Protein AF-A0A0N8WAB1-F1 (afdb_monomer)

Radius of gyration: 14.01 Å; Cα contacts (8 Å, |Δi|>4): 24; chai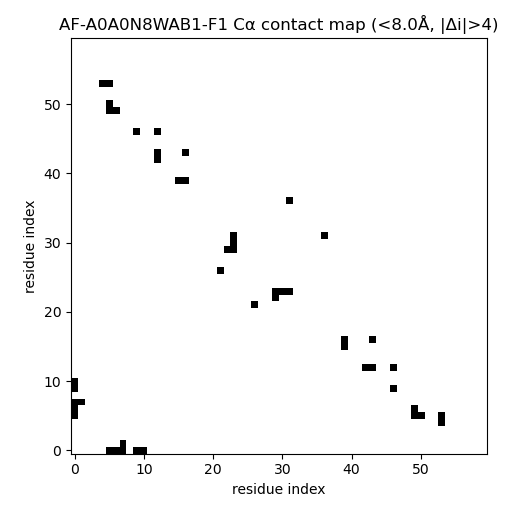ns: 1; bounding box: 31×18×41 Å

Sequence (60 aa):
MKNGLICKGASKWIERAKLYREQADYGDFYIVSRKEAEAQIKSAMQFIKEVEKAIEKINY

pLDDT: mean 87.2, std 9.27, range [53.84, 96.38]

Nearest PDB structures (foldseek):
  4v78-assembly1_AO  TM=4.813E-01  e=8.479E+00  Escherichia coli K-12

Solvent-accessible surface ar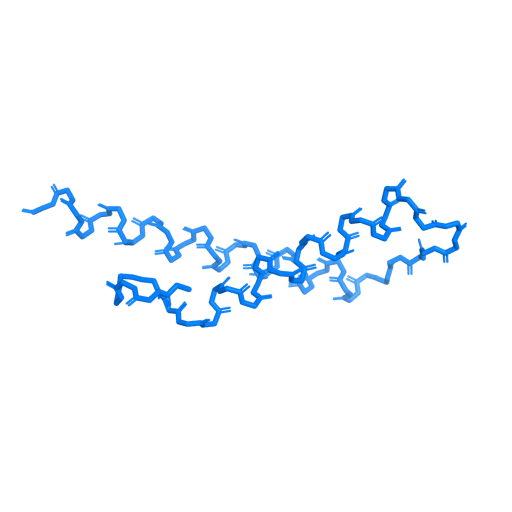ea (backbone atoms only — not comparable to full-atom values): 3544 Å² total; per-residue (Å²): 95,88,79,79,63,46,63,63,65,49,46,57,45,51,52,50,53,51,51,53,49,50,34,62,77,71,38,95,80,59,76,84,48,70,69,56,52,52,52,49,51,53,42,51,55,54,43,52,54,43,50,53,54,34,51,55,68,70,78,109

Structure (mmCIF, N/CA/C/O backbone):
data_AF-A0A0N8WAB1-F1
#
_entry.id   AF-A0A0N8WAB1-F1
#
loop_
_atom_site.group_PDB
_atom_site.id
_atom_site.type_symbol
_atom_site.label_atom_id
_atom_site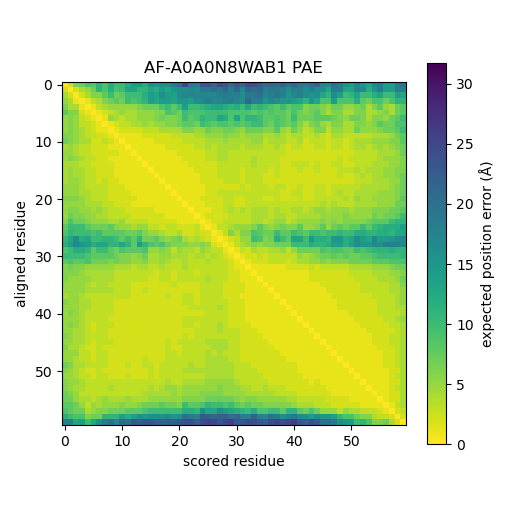.label_alt_id
_atom_site.label_comp_id
_atom_site.label_asym_id
_atom_site.label_entity_id
_atom_site.label_seq_id
_atom_site.pdbx_PDB_ins_code
_atom_site.Cartn_x
_atom_site.Cartn_y
_atom_site.Cartn_z
_atom_site.occupancy
_atom_site.B_iso_or_equiv
_atom_site.auth_seq_id
_atom_site.auth_comp_id
_atom_site.auth_asym_id
_atom_site.auth_atom_id
_atom_site.pdbx_PDB_model_num
ATOM 1 N N . MET A 1 1 ? -13.451 1.620 0.545 1.00 57.81 1 MET A N 1
ATOM 2 C CA . MET A 1 1 ? -13.829 1.649 1.973 1.00 57.81 1 MET A CA 1
ATOM 3 C C . MET A 1 1 ? -15.039 2.549 2.113 1.00 57.81 1 MET A C 1
ATOM 5 O O . MET A 1 1 ? -14.960 3.719 1.756 1.00 57.81 1 MET A O 1
ATOM 9 N N . LYS A 1 2 ? -16.184 1.976 2.497 1.00 54.56 2 LYS A N 1
ATOM 10 C CA . LYS A 1 2 ? -17.497 2.653 2.521 1.00 54.56 2 LYS A CA 1
ATOM 11 C C . LYS A 1 2 ? -18.055 2.817 3.942 1.00 54.56 2 LYS A C 1
ATOM 13 O O . LYS A 1 2 ? -19.107 3.408 4.116 1.00 54.56 2 LYS A O 1
ATOM 18 N N . ASN A 1 3 ? -17.323 2.339 4.943 1.00 66.50 3 ASN A N 1
ATOM 19 C CA . ASN A 1 3 ? -17.819 2.047 6.284 1.00 66.50 3 ASN A CA 1
ATOM 20 C C . ASN A 1 3 ? -17.600 3.217 7.267 1.00 66.50 3 ASN A C 1
ATOM 22 O O . ASN A 1 3 ? -17.834 3.057 8.455 1.00 66.50 3 ASN A O 1
ATOM 26 N N . GLY A 1 4 ? -17.062 4.359 6.813 1.00 71.56 4 GLY A N 1
ATOM 27 C CA . GLY A 1 4 ? -16.752 5.530 7.654 1.00 71.56 4 GLY A CA 1
ATOM 28 C C . GLY A 1 4 ? -15.547 5.378 8.598 1.00 71.56 4 GLY A C 1
ATOM 29 O O . GLY A 1 4 ? -14.967 6.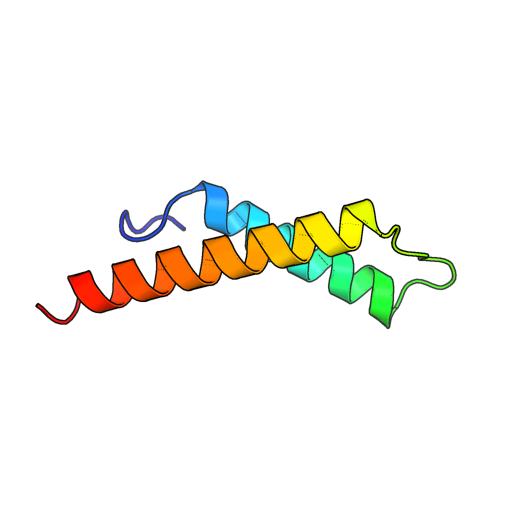380 8.996 1.00 71.56 4 GLY A O 1
ATOM 30 N N . LEU A 1 5 ? -15.131 4.146 8.897 1.00 79.06 5 LEU A N 1
ATOM 31 C CA . LEU A 1 5 ? -14.048 3.827 9.837 1.00 79.06 5 LEU A CA 1
ATOM 32 C C . LEU A 1 5 ? -12.640 4.103 9.293 1.00 79.06 5 LEU A C 1
ATOM 34 O O . LEU A 1 5 ? -11.756 4.494 10.047 1.00 79.06 5 LEU A O 1
ATOM 38 N N . ILE A 1 6 ? -12.441 3.921 7.986 1.00 81.75 6 ILE A N 1
ATOM 39 C CA . ILE A 1 6 ? -11.158 4.139 7.311 1.00 81.75 6 ILE A CA 1
ATOM 40 C C . ILE A 1 6 ? -11.367 5.115 6.151 1.00 81.75 6 ILE A C 1
ATOM 42 O O . ILE A 1 6 ? -12.375 5.040 5.435 1.00 81.75 6 ILE A O 1
ATOM 46 N N . CYS A 1 7 ? -10.420 6.038 5.959 1.00 82.50 7 CYS A N 1
ATOM 47 C CA . CYS A 1 7 ? -10.537 7.090 4.956 1.00 82.50 7 CYS A CA 1
ATOM 48 C C . CYS A 1 7 ? -10.711 6.530 3.528 1.00 82.50 7 CYS A C 1
ATOM 50 O O . CYS A 1 7 ? -10.154 5.497 3.152 1.00 82.50 7 CYS A O 1
ATOM 52 N N . LYS A 1 8 ? -11.454 7.245 2.672 1.00 79.38 8 LYS A N 1
ATOM 53 C CA . LYS A 1 8 ? -11.682 6.824 1.273 1.00 79.38 8 LYS A CA 1
ATOM 54 C C . LYS A 1 8 ? -10.378 6.703 0.466 1.00 79.38 8 LYS A C 1
ATOM 56 O O . LYS A 1 8 ? -10.313 5.906 -0.468 1.00 79.38 8 LYS A O 1
ATOM 61 N N . GLY A 1 9 ? -9.342 7.461 0.840 1.00 82.62 9 GLY A N 1
ATOM 62 C CA . GLY A 1 9 ? -8.017 7.420 0.213 1.00 82.62 9 GLY A CA 1
ATOM 63 C C . GLY A 1 9 ? -7.299 6.079 0.375 1.00 82.62 9 GLY A C 1
ATOM 64 O O . GLY A 1 9 ? -6.577 5.667 -0.528 1.00 82.62 9 GLY A O 1
ATOM 65 N N . ALA A 1 10 ? -7.584 5.339 1.446 1.00 85.75 10 ALA A N 1
ATOM 66 C CA . ALA A 1 10 ? -6.946 4.058 1.727 1.00 85.75 10 ALA A CA 1
ATOM 67 C C . ALA A 1 10 ? -7.261 2.971 0.688 1.00 85.75 10 ALA A C 1
ATOM 69 O O . ALA A 1 10 ? -6.440 2.092 0.441 1.00 85.75 10 ALA A O 1
ATOM 70 N N . SER A 1 11 ? -8.401 3.065 -0.006 1.00 87.25 11 SER A N 1
ATOM 71 C CA . SER A 1 11 ? -8.705 2.148 -1.118 1.00 87.25 11 SER A CA 1
ATOM 72 C C . SER A 1 11 ? -7.764 2.351 -2.306 1.00 87.25 11 SER A C 1
ATOM 74 O O . SER A 1 11 ? -7.328 1.372 -2.900 1.00 87.25 11 SER A O 1
ATOM 76 N N . LYS A 1 12 ? -7.377 3.602 -2.587 1.00 88.50 12 LYS A N 1
ATOM 77 C CA . LYS A 1 12 ? -6.398 3.917 -3.637 1.00 88.50 12 LYS A CA 1
ATOM 78 C C . LYS A 1 12 ? -4.992 3.445 -3.265 1.00 88.50 12 LYS A C 1
ATOM 80 O O . LYS A 1 12 ? -4.222 3.083 -4.146 1.00 88.50 12 LYS A O 1
ATOM 85 N N . TRP A 1 13 ? -4.644 3.450 -1.975 1.00 90.44 13 TRP A N 1
ATOM 86 C CA . TRP A 1 13 ? -3.358 2.921 -1.508 1.00 90.44 13 TRP A CA 1
ATOM 87 C C . TRP A 1 13 ? -3.260 1.411 -1.735 1.00 90.44 13 TRP A C 1
ATOM 89 O O . TRP A 1 13 ? -2.267 0.963 -2.302 1.00 90.44 13 TRP A O 1
ATOM 99 N N . ILE A 1 14 ? -4.303 0.646 -1.381 1.00 90.50 14 ILE A N 1
ATOM 100 C CA . ILE A 1 14 ? -4.351 -0.804 -1.643 1.00 90.50 14 ILE A CA 1
ATOM 101 C C . ILE A 1 14 ? -4.294 -1.091 -3.145 1.00 90.50 14 ILE A C 1
ATOM 103 O O . ILE A 1 14 ? -3.521 -1.939 -3.577 1.00 90.50 14 ILE A O 1
ATOM 107 N N . GLU A 1 15 ? -5.106 -0.393 -3.940 1.00 92.12 15 GLU A N 1
ATOM 108 C CA . GLU A 1 15 ? -5.159 -0.587 -5.391 1.00 92.12 15 GLU A CA 1
ATOM 109 C C . GLU A 1 15 ? -3.785 -0.371 -6.037 1.00 92.12 15 GLU A C 1
ATOM 111 O O . GLU A 1 15 ? -3.321 -1.208 -6.809 1.00 92.12 15 GLU A O 1
ATOM 116 N N . ARG A 1 16 ? -3.084 0.704 -5.652 1.00 90.88 16 ARG A N 1
ATOM 117 C CA . ARG A 1 16 ? -1.718 0.963 -6.122 1.00 90.88 16 ARG A CA 1
ATOM 118 C C . ARG A 1 16 ? -0.732 -0.097 -5.646 1.00 90.88 16 ARG A C 1
ATOM 120 O O . ARG A 1 16 ? 0.088 -0.533 -6.442 1.00 90.88 16 ARG A O 1
ATOM 127 N N . ALA A 1 17 ? -0.800 -0.515 -4.384 1.00 92.00 17 ALA A N 1
ATOM 128 C CA . ALA A 1 17 ? 0.078 -1.562 -3.863 1.00 92.00 17 ALA A CA 1
ATOM 129 C C . ALA A 1 17 ? -0.100 -2.882 -4.632 1.00 92.00 17 ALA A C 1
ATOM 131 O O . ALA A 1 17 ? 0.886 -3.525 -4.985 1.00 92.00 17 ALA A O 1
ATOM 132 N N . LYS A 1 18 ? -1.347 -3.247 -4.959 1.00 93.75 18 LYS A N 1
ATOM 133 C CA . LYS A 1 18 ? -1.652 -4.404 -5.808 1.00 93.75 18 LYS A CA 1
ATOM 134 C C . LYS A 1 18 ? -1.019 -4.256 -7.193 1.00 93.75 18 LYS A C 1
ATOM 136 O O . LYS A 1 18 ? -0.324 -5.172 -7.616 1.00 93.75 18 LYS A O 1
ATOM 141 N N . LEU A 1 19 ? -1.236 -3.120 -7.860 1.00 91.19 19 LEU A N 1
ATOM 142 C CA . LEU A 1 19 ? -0.697 -2.864 -9.197 1.00 91.19 19 LEU A CA 1
ATOM 143 C C . LEU A 1 19 ? 0.829 -3.006 -9.225 1.00 91.19 19 LEU A C 1
ATOM 145 O O . LEU A 1 19 ? 1.367 -3.684 -10.092 1.00 91.19 19 LEU A O 1
ATOM 149 N N . TYR A 1 20 ? 1.521 -2.402 -8.259 1.00 88.62 20 TYR A N 1
ATOM 150 C CA . TYR A 1 20 ? 2.978 -2.473 -8.192 1.00 88.62 20 TYR A CA 1
ATOM 151 C C . TYR A 1 20 ? 3.490 -3.885 -7.918 1.00 88.62 20 TYR A C 1
ATOM 153 O O . TYR A 1 20 ? 4.480 -4.288 -8.519 1.00 88.62 20 TYR A O 1
ATOM 161 N N . ARG A 1 21 ? 2.804 -4.649 -7.061 1.00 91.25 21 ARG A N 1
ATOM 162 C CA . ARG A 1 21 ? 3.127 -6.063 -6.845 1.00 91.25 21 ARG A CA 1
ATOM 163 C C . ARG A 1 21 ? 2.957 -6.867 -8.133 1.00 91.25 21 ARG A C 1
ATOM 165 O O . ARG A 1 21 ? 3.843 -7.620 -8.495 1.00 91.25 21 ARG A O 1
ATOM 172 N N . GLU A 1 22 ? 1.847 -6.684 -8.844 1.00 92.94 22 GLU A N 1
ATOM 173 C CA . GLU A 1 22 ? 1.598 -7.393 -10.105 1.00 92.94 22 GLU A CA 1
ATOM 174 C C . GLU A 1 22 ? 2.636 -7.044 -11.175 1.00 92.94 22 GLU A C 1
ATOM 176 O O . GLU A 1 22 ? 3.123 -7.928 -11.871 1.00 92.94 22 GLU A O 1
ATOM 181 N N . GLN A 1 23 ? 3.018 -5.771 -11.279 1.00 90.56 23 GLN A N 1
ATOM 182 C CA . GLN A 1 23 ? 4.065 -5.342 -12.203 1.00 90.56 23 GLN A CA 1
ATOM 183 C C . GLN A 1 23 ? 5.446 -5.879 -11.812 1.00 90.56 23 GLN A C 1
ATOM 185 O O . GLN A 1 23 ? 6.207 -6.249 -12.696 1.00 90.56 23 GLN A O 1
ATOM 190 N N . ALA A 1 24 ? 5.774 -5.938 -10.520 1.00 86.50 24 ALA A N 1
ATOM 191 C CA . ALA A 1 24 ? 7.048 -6.478 -10.050 1.00 86.50 24 ALA A CA 1
ATOM 192 C C . ALA A 1 24 ? 7.146 -8.002 -10.222 1.00 86.50 24 ALA A C 1
ATOM 194 O O . ALA A 1 24 ? 8.205 -8.500 -10.588 1.00 86.50 24 ALA A O 1
ATOM 195 N N . ASP A 1 25 ? 6.052 -8.725 -9.978 1.00 88.31 25 ASP A N 1
ATOM 196 C CA . ASP A 1 25 ? 6.033 -10.190 -10.014 1.00 88.31 25 ASP A CA 1
ATOM 197 C C . ASP A 1 25 ? 5.887 -10.741 -11.443 1.00 88.31 25 ASP A C 1
ATOM 199 O O . ASP A 1 25 ? 6.435 -11.797 -11.753 1.00 88.31 25 ASP A O 1
ATOM 203 N N . TYR A 1 26 ? 5.136 -10.048 -12.308 1.00 89.88 26 TYR A N 1
ATOM 204 C CA . TYR A 1 26 ? 4.744 -10.557 -13.632 1.00 89.88 26 TYR A CA 1
ATOM 205 C C . TYR A 1 26 ? 5.132 -9.642 -14.800 1.00 89.88 26 TYR A C 1
ATOM 207 O O . TYR A 1 26 ? 4.835 -9.965 -15.948 1.00 89.88 26 TYR A O 1
ATOM 215 N N . GLY A 1 27 ? 5.731 -8.477 -14.545 1.00 86.00 27 GLY A N 1
ATOM 216 C CA . GLY A 1 27 ? 6.128 -7.548 -15.598 1.00 86.00 27 GLY A CA 1
ATOM 217 C C . GLY A 1 27 ? 7.504 -7.877 -16.166 1.00 86.00 27 GLY A C 1
ATOM 218 O O . GLY A 1 27 ? 8.500 -7.776 -15.458 1.00 86.00 27 GLY A O 1
ATOM 219 N N . ASP A 1 28 ? 7.576 -8.150 -17.469 1.00 84.38 28 ASP A N 1
ATOM 220 C CA . ASP A 1 28 ? 8.829 -8.516 -18.153 1.00 84.38 28 ASP A CA 1
ATOM 221 C C . ASP A 1 28 ? 9.926 -7.433 -18.076 1.00 84.38 28 ASP A C 1
ATOM 223 O O . ASP A 1 28 ? 11.116 -7.739 -18.108 1.00 84.38 28 ASP A O 1
ATOM 227 N N . PHE A 1 29 ? 9.538 -6.154 -17.967 1.00 86.25 29 PHE A N 1
ATOM 228 C CA . PHE A 1 29 ? 10.459 -5.006 -18.001 1.00 86.25 29 PHE A CA 1
ATOM 229 C C . PHE A 1 29 ? 10.164 -3.948 -16.928 1.00 86.25 29 PHE A C 1
ATOM 231 O O . PHE A 1 29 ? 10.563 -2.788 -17.069 1.00 86.25 29 PHE A O 1
ATOM 238 N N . TYR A 1 30 ? 9.432 -4.298 -15.867 1.00 83.81 30 TYR A N 1
ATOM 239 C CA . TYR A 1 30 ? 9.094 -3.319 -14.839 1.00 83.81 30 TYR A CA 1
ATOM 240 C C . TYR A 1 30 ? 10.277 -3.074 -13.895 1.00 83.81 30 TYR A C 1
ATOM 242 O O . TYR A 1 30 ? 10.619 -3.907 -13.060 1.00 83.81 30 TYR A O 1
ATOM 250 N N . ILE A 1 31 ? 10.890 -1.894 -14.008 1.00 86.06 31 ILE A N 1
ATOM 251 C CA . ILE A 1 31 ? 11.933 -1.429 -13.091 1.00 86.06 31 ILE A CA 1
ATOM 252 C C . ILE A 1 31 ? 11.342 -0.325 -12.224 1.00 86.06 31 ILE A C 1
ATOM 254 O O . ILE A 1 31 ? 11.096 0.788 -12.689 1.00 86.06 31 ILE A O 1
ATOM 258 N N . VAL A 1 32 ? 11.132 -0.632 -10.946 1.00 88.44 32 VAL A N 1
ATOM 259 C CA . VAL A 1 32 ? 10.644 0.345 -9.971 1.00 88.44 32 VAL A CA 1
ATOM 260 C C . VAL A 1 32 ? 11.732 1.373 -9.652 1.00 88.44 32 VAL A C 1
ATOM 262 O O . VAL A 1 32 ? 12.866 1.027 -9.312 1.00 88.44 32 VAL A O 1
ATOM 265 N N . SER A 1 33 ? 11.402 2.662 -9.729 1.00 93.06 33 SER A N 1
ATOM 266 C CA . SER A 1 33 ? 12.318 3.712 -9.278 1.00 93.06 33 SER A CA 1
ATOM 267 C C . SER A 1 33 ? 12.344 3.810 -7.748 1.00 93.06 33 SER A C 1
ATOM 269 O O . SER A 1 33 ? 11.361 3.513 -7.066 1.00 93.06 33 SER A O 1
ATOM 271 N N . ARG A 1 34 ? 13.443 4.330 -7.181 1.00 94.69 34 ARG A N 1
ATOM 272 C CA . ARG A 1 34 ? 13.534 4.605 -5.732 1.00 94.69 34 ARG A CA 1
ATOM 273 C C . ARG A 1 34 ? 12.349 5.439 -5.233 1.00 94.69 34 ARG A C 1
ATOM 275 O O . ARG A 1 34 ? 11.761 5.116 -4.209 1.00 94.69 34 ARG A O 1
ATOM 282 N N . LYS A 1 35 ? 11.973 6.480 -5.979 1.00 94.75 35 LYS A N 1
ATOM 283 C CA . LYS A 1 35 ? 10.862 7.373 -5.625 1.00 94.75 35 LYS A CA 1
ATOM 284 C C . LYS A 1 35 ? 9.524 6.633 -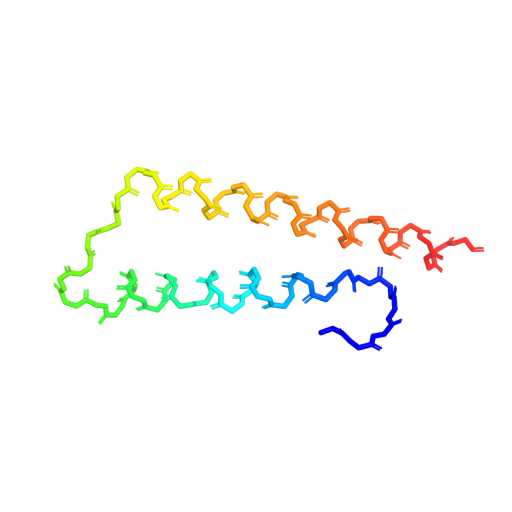5.575 1.00 94.75 35 LYS A C 1
ATOM 286 O O . LYS A 1 35 ? 8.702 6.912 -4.705 1.00 94.75 35 LYS A O 1
ATOM 291 N N . GLU A 1 36 ? 9.288 5.705 -6.500 1.00 91.19 36 GLU A N 1
ATOM 292 C CA . GLU A 1 36 ? 8.080 4.875 -6.487 1.00 91.19 36 GLU A CA 1
ATOM 293 C C . GLU A 1 36 ? 8.076 3.913 -5.302 1.00 91.19 36 GLU A C 1
ATOM 295 O O . GLU A 1 36 ? 7.056 3.811 -4.620 1.00 91.19 36 GLU A O 1
ATOM 300 N N . ALA A 1 37 ? 9.213 3.280 -5.006 1.00 92.62 37 ALA A N 1
ATOM 301 C CA . ALA A 1 37 ? 9.356 2.407 -3.845 1.00 92.62 37 ALA A CA 1
ATOM 302 C C . ALA A 1 37 ? 9.116 3.166 -2.525 1.00 92.62 37 ALA A C 1
ATOM 304 O O . ALA A 1 37 ? 8.325 2.734 -1.687 1.00 92.62 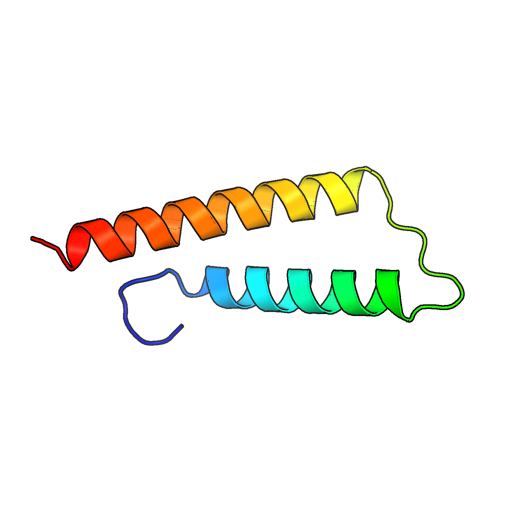37 ALA A O 1
ATOM 305 N N . GLU A 1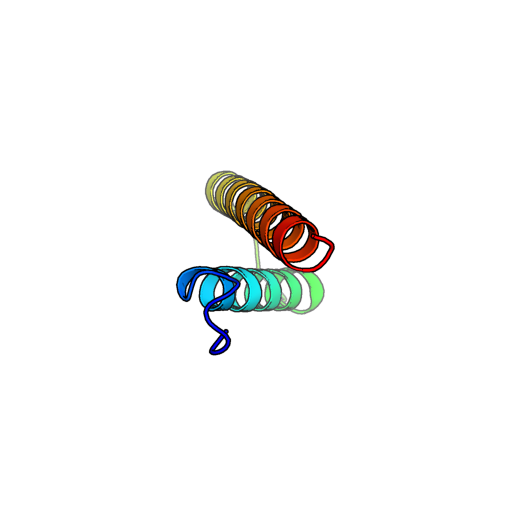 38 ? 9.713 4.348 -2.358 1.00 96.38 38 GLU A N 1
ATOM 3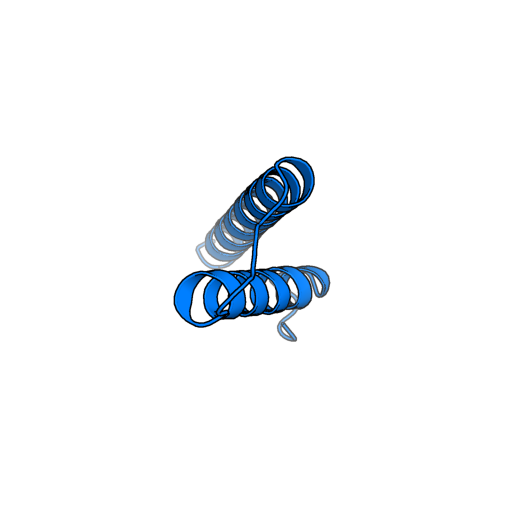06 C CA . GLU A 1 38 ? 9.501 5.211 -1.188 1.00 96.38 38 GLU A CA 1
ATOM 307 C C . GLU A 1 38 ? 8.031 5.637 -1.047 1.00 96.38 38 GLU A C 1
ATOM 309 O O . GLU A 1 38 ? 7.468 5.618 0.052 1.00 96.38 38 GLU A O 1
ATOM 314 N N . ALA A 1 39 ? 7.371 5.981 -2.158 1.00 93.00 39 ALA A N 1
ATOM 315 C CA . ALA A 1 39 ? 5.954 6.332 -2.157 1.00 93.00 39 ALA A CA 1
ATOM 316 C C . ALA A 1 39 ? 5.057 5.145 -1.763 1.00 93.00 39 ALA A C 1
ATOM 318 O O . ALA A 1 39 ? 4.066 5.340 -1.047 1.00 93.00 39 ALA A O 1
ATOM 319 N N . GLN A 1 40 ? 5.399 3.925 -2.193 1.00 92.88 40 GLN A N 1
ATOM 320 C CA . GLN A 1 40 ? 4.705 2.705 -1.778 1.00 92.88 40 GLN A CA 1
ATOM 321 C C . GLN A 1 40 ? 4.864 2.454 -0.277 1.00 92.88 40 GLN A C 1
ATOM 323 O O . GLN A 1 40 ? 3.855 2.282 0.406 1.00 92.88 40 GLN A O 1
ATOM 328 N N . ILE A 1 41 ? 6.092 2.527 0.251 1.00 95.38 41 ILE A N 1
ATOM 329 C CA . ILE A 1 41 ? 6.370 2.350 1.687 1.00 95.38 41 ILE A CA 1
ATOM 330 C C . ILE A 1 41 ? 5.573 3.363 2.510 1.00 95.38 41 ILE A C 1
ATOM 332 O O . ILE A 1 41 ? 4.852 2.988 3.436 1.00 95.38 41 ILE A O 1
ATOM 336 N N . LYS A 1 42 ? 5.620 4.646 2.134 1.00 95.62 42 LYS A N 1
ATOM 337 C CA . LYS A 1 42 ? 4.875 5.703 2.829 1.00 95.62 42 LYS A CA 1
ATOM 338 C C . LYS A 1 42 ? 3.366 5.442 2.823 1.00 95.62 42 LYS A C 1
ATOM 340 O O . LYS A 1 42 ? 2.710 5.611 3.849 1.00 95.62 42 LYS A O 1
ATOM 345 N N . SER A 1 43 ? 2.818 5.017 1.683 1.00 93.44 43 SER A N 1
ATOM 346 C CA . SER A 1 43 ? 1.388 4.704 1.554 1.00 93.44 43 SER A CA 1
ATOM 347 C C . SER A 1 43 ? 0.994 3.495 2.408 1.00 93.44 43 SER A C 1
ATOM 349 O O . SER A 1 43 ? -0.051 3.526 3.054 1.00 93.44 43 SER A O 1
ATOM 351 N N . ALA A 1 44 ? 1.841 2.463 2.462 1.00 93.88 44 ALA A N 1
ATOM 352 C CA . ALA A 1 44 ? 1.624 1.272 3.280 1.00 93.88 44 ALA A CA 1
ATOM 353 C C . ALA A 1 44 ? 1.647 1.596 4.781 1.00 93.88 44 ALA A C 1
ATOM 355 O O . ALA A 1 44 ? 0.729 1.214 5.504 1.00 93.88 44 ALA A O 1
ATOM 356 N N . MET A 1 45 ? 2.629 2.375 5.244 1.00 95.88 45 MET A N 1
ATOM 357 C CA . MET A 1 45 ? 2.690 2.828 6.640 1.00 95.88 45 MET A CA 1
ATOM 358 C C . MET A 1 45 ? 1.452 3.641 7.028 1.00 95.88 45 MET A C 1
ATOM 360 O O . MET A 1 45 ? 0.884 3.456 8.103 1.00 95.88 45 MET A O 1
ATOM 364 N N . GLN A 1 46 ? 1.009 4.539 6.145 1.00 93.06 46 GLN A N 1
ATOM 365 C CA . GLN A 1 46 ? -0.172 5.357 6.401 1.00 93.06 46 GLN A CA 1
ATOM 366 C C . GLN A 1 46 ? -1.457 4.521 6.412 1.00 93.06 46 GLN A C 1
ATOM 368 O O . GLN A 1 46 ? -2.349 4.785 7.215 1.00 93.06 46 GLN A O 1
ATOM 373 N N . PHE A 1 47 ? -1.532 3.488 5.573 1.00 91.94 47 PHE A N 1
ATOM 374 C CA . PHE A 1 47 ? -2.626 2.527 5.584 1.00 91.94 47 PHE A CA 1
ATOM 375 C C . PHE A 1 47 ? -2.697 1.750 6.905 1.00 91.94 47 PHE A C 1
ATOM 377 O O . PHE A 1 47 ? -3.755 1.729 7.529 1.00 91.94 47 PHE A O 1
ATOM 384 N N . ILE A 1 48 ? -1.577 1.163 7.346 1.00 93.81 48 ILE A N 1
ATOM 385 C CA . ILE A 1 48 ? -1.495 0.388 8.596 1.00 93.81 48 ILE A CA 1
ATOM 386 C C . ILE A 1 48 ? -1.959 1.242 9.774 1.00 93.81 48 ILE A C 1
ATOM 388 O O . ILE A 1 48 ? -2.875 0.848 10.489 1.00 93.81 48 ILE A O 1
ATOM 392 N N . LYS A 1 49 ? -1.432 2.465 9.892 1.00 92.56 49 LYS A N 1
ATOM 393 C CA . LYS A 1 49 ? -1.814 3.401 10.955 1.00 92.56 49 LYS A CA 1
ATOM 394 C C . LYS A 1 49 ? -3.314 3.710 10.974 1.00 92.56 49 LYS A C 1
ATOM 396 O O . LYS A 1 49 ? -3.903 3.885 12.036 1.00 92.56 49 LYS A O 1
ATOM 401 N N . GLU A 1 50 ? -3.946 3.840 9.809 1.00 90.88 50 GLU A N 1
ATOM 402 C CA . GLU A 1 50 ? -5.389 4.091 9.731 1.00 90.88 50 GLU A CA 1
ATOM 403 C C . GLU A 1 50 ? -6.215 2.857 10.115 1.00 90.88 50 GLU A C 1
ATOM 405 O O . GLU A 1 50 ? -7.268 3.004 10.733 1.00 90.88 50 GLU A O 1
ATOM 410 N N . VAL A 1 51 ? -5.733 1.652 9.800 1.00 90.75 51 VAL A N 1
ATOM 411 C CA . VAL A 1 51 ? -6.356 0.395 10.238 1.00 90.75 51 VAL A CA 1
ATOM 412 C C . VAL A 1 51 ? -6.230 0.219 11.749 1.00 90.75 51 VAL A C 1
ATOM 414 O O . VAL A 1 51 ? -7.230 -0.075 12.394 1.00 90.75 51 VAL A O 1
ATOM 417 N N . GLU A 1 52 ? -5.050 0.453 12.323 1.00 93.00 52 GLU A N 1
ATOM 418 C CA . GLU A 1 52 ? -4.816 0.372 13.772 1.00 93.00 52 GLU A CA 1
ATOM 419 C C . GLU A 1 52 ? -5.770 1.295 14.539 1.00 93.00 52 GLU A C 1
ATOM 421 O O . GLU A 1 52 ? -6.512 0.836 15.403 1.00 93.00 52 GLU A O 1
ATOM 426 N N . LYS A 1 53 ? -5.866 2.568 14.133 1.00 90.44 53 LYS A N 1
ATOM 427 C CA . LYS A 1 53 ? -6.836 3.517 14.708 1.00 90.44 53 LYS A CA 1
ATOM 428 C C . LYS A 1 53 ? -8.285 3.057 14.565 1.00 90.44 53 LYS A C 1
ATOM 430 O O . LYS A 1 53 ? -9.115 3.357 15.419 1.00 90.44 53 LYS A O 1
ATOM 435 N N . ALA A 1 54 ? -8.635 2.426 13.445 1.00 89.81 54 ALA A N 1
ATOM 436 C CA . ALA A 1 54 ? -9.988 1.928 13.236 1.00 89.81 54 ALA A CA 1
ATOM 437 C C . ALA A 1 54 ? -10.291 0.749 14.171 1.00 89.81 54 ALA A C 1
ATOM 439 O O . ALA A 1 54 ? -11.382 0.704 14.727 1.00 89.81 54 ALA A O 1
ATOM 440 N N . ILE A 1 55 ? -9.328 -0.156 14.379 1.00 90.38 55 ILE A N 1
ATOM 441 C CA . ILE A 1 55 ? -9.434 -1.274 15.327 1.00 90.38 55 ILE A CA 1
ATOM 442 C C . ILE A 1 55 ? -9.577 -0.752 16.758 1.00 90.38 55 ILE A C 1
ATOM 444 O O . ILE A 1 55 ? -10.471 -1.197 17.472 1.00 90.38 55 ILE A O 1
ATOM 448 N N . GLU A 1 56 ? -8.761 0.226 17.162 1.00 90.31 56 GLU A N 1
ATOM 449 C CA . GLU A 1 56 ? -8.875 0.867 18.479 1.00 90.31 56 GLU A CA 1
ATOM 450 C C . GLU A 1 56 ? -10.289 1.408 18.714 1.00 90.31 56 GLU A C 1
ATOM 452 O O . GLU A 1 56 ? -10.886 1.117 19.740 1.00 90.31 56 GLU A O 1
ATOM 457 N N . LYS A 1 57 ? -10.876 2.112 17.740 1.00 86.31 57 LYS A N 1
ATOM 458 C CA . LYS A 1 57 ? -12.247 2.647 17.850 1.00 86.31 57 LYS A CA 1
ATOM 459 C C . LYS A 1 57 ? -13.349 1.588 17.932 1.00 86.31 57 LYS A C 1
ATOM 461 O O . LYS A 1 57 ? -14.455 1.937 18.318 1.00 86.31 57 LYS A O 1
ATOM 466 N N . ILE A 1 58 ? -13.090 0.359 17.487 1.00 85.12 58 ILE A N 1
ATOM 467 C CA . ILE A 1 58 ? -14.056 -0.750 17.539 1.00 85.12 58 ILE A CA 1
ATOM 468 C C . ILE A 1 58 ? -13.961 -1.498 18.879 1.00 85.12 58 ILE A C 1
ATOM 470 O O . ILE A 1 58 ? -14.946 -2.086 19.312 1.00 85.12 58 ILE A O 1
ATOM 474 N N . ASN A 1 59 ? -12.791 -1.486 19.525 1.00 75.81 59 ASN A N 1
ATOM 475 C CA . ASN A 1 59 ? -12.524 -2.205 20.776 1.00 75.81 59 ASN A CA 1
ATOM 476 C C . ASN A 1 59 ? -12.819 -1.383 22.054 1.00 75.81 59 ASN A C 1
ATOM 478 O O . ASN A 1 59 ? -12.486 -1.842 23.147 1.00 75.81 59 ASN A O 1
ATOM 482 N N . TYR A 1 60 ? -13.426 -0.199 21.920 1.00 53.84 60 TYR A N 1
ATOM 483 C CA . TYR A 1 60 ? -13.984 0.630 23.000 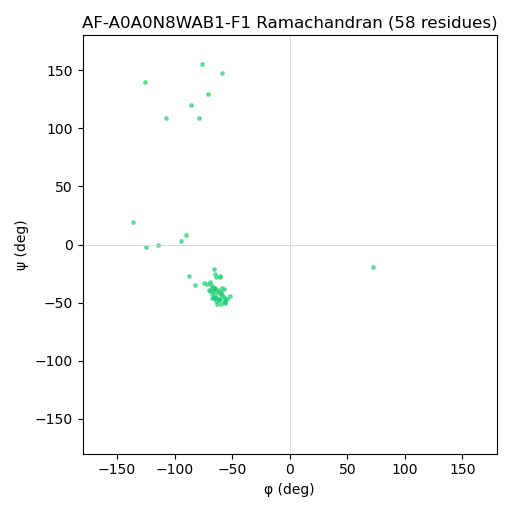1.00 53.84 60 TYR A CA 1
ATOM 484 C C . TYR A 1 60 ? -15.503 0.720 22.848 1.00 53.84 60 TYR A C 1
ATOM 486 O O . TYR A 1 60 ? -16.189 0.728 23.893 1.00 53.84 60 TYR A O 1
#

Mean predicted aligned error: 4.89 Å

Foldseek 3Di:
DPPVQADPCLVVLVVLLVVVVCCVVPNPDDDDDPVNVVVNVVSVVVNVVSVVSSVVVVVD

Secondary structure (DSSP, 8-state):
--SSSS-THHHHHHHHHHHHHHHHHH-TT----HHHHHHHHHHHHHHHHHHHHHHHHH--